Protein AF-A0AAV8QNW0-F1 (afdb_monomer)

Organism: Ensete ventricosum (NCBI:txid4639)

Radius of gyration: 40.49 Å; Cα contacts (8 Å, |Δi|>4): 19; chains: 1; bounding box: 121×34×62 Å

Solvent-accessible surface area (backbone atoms only — not comparable to full-atom values): 6298 Å² total; per-residue (Å²): 140,81,85,91,82,78,82,88,78,91,82,80,89,81,78,88,78,72,90,76,87,75,85,81,76,81,84,86,78,75,76,81,67,75,71,85,67,75,68,52,72,64,58,50,49,51,51,50,50,57,51,47,23,71,71,36,90,87,19,66,91,52,54,71,71,61,35,50,55,53,43,52,55,51,53,51,53,53,51,50,52,54,50,52,52,53,54,51,46,56,74,75,53,123

Foldseek 3Di:
DDDPDDDDDDDDDDDDPDDDPPPPDPDPPDDPVVDPDPDDPVVVVVVVLCVLLVVQVVSPPDDPVVSVVSVVVVVVVVVVVVVVVVVVCVVVPD

InterPro domains:
  IPR044549 Transcription factor IBH1-like, bHLH domain [cd11444] (35-88)
  IPR044660 Transcription factor IBH1-like [PTHR33124] (23-92)

Sequence (94 aa):
MGKAWLEEARWRQGGFHRLNRSTRHGISGMSRRGKGRRPSRAAAVERKVRTLQRLVPGGRGLQPEQLFLRTADYIFLLRLQVHVLRKLSKLYLP

Mean predicted aligned error: 16.64 Å

Structure (mmCIF, N/CA/C/O backbone):
data_AF-A0AAV8QNW0-F1
#
_entry.id   AF-A0AAV8QNW0-F1
#
loop_
_atom_site.group_PDB
_atom_site.id
_atom_site.type_symbol
_atom_site.label_atom_id
_atom_site.label_alt_id
_atom_site.label_comp_id
_atom_site.label_asym_id
_atom_site.label_entity_id
_atom_site.label_seq_id
_atom_site.pdbx_PDB_ins_code
_atom_site.Cartn_x
_atom_site.Cartn_y
_atom_site.Cartn_z
_atom_site.occupancy
_atom_site.B_iso_or_equiv
_atom_site.auth_seq_id
_atom_site.auth_comp_id
_atom_site.auth_asym_id
_atom_site.auth_atom_id
_atom_site.pdbx_PDB_model_num
ATOM 1 N N . MET A 1 1 ? 102.673 6.368 -18.755 1.00 40.50 1 MET A N 1
ATOM 2 C CA . MET A 1 1 ? 103.357 6.722 -20.021 1.00 40.50 1 MET A CA 1
ATOM 3 C C . MET A 1 1 ? 102.984 5.647 -21.033 1.00 40.50 1 MET A C 1
ATOM 5 O O . MET A 1 1 ? 103.193 4.499 -20.708 1.00 40.50 1 MET A O 1
ATOM 9 N N . GLY A 1 2 ? 102.375 5.840 -22.193 1.00 40.16 2 GLY A N 1
ATOM 10 C CA . GLY A 1 2 ? 101.844 6.988 -22.901 1.00 40.16 2 GLY A CA 1
ATOM 11 C C . GLY A 1 2 ? 101.327 6.469 -24.255 1.00 40.16 2 GLY A C 1
ATOM 12 O O . GLY A 1 2 ? 101.982 5.644 -24.873 1.00 40.16 2 GLY A O 1
ATOM 13 N N . LYS A 1 3 ? 100.186 7.015 -24.692 1.00 44.16 3 LYS A N 1
ATOM 14 C CA . LYS A 1 3 ? 99.770 7.212 -26.094 1.00 44.16 3 LYS A CA 1
ATOM 15 C C . LYS A 1 3 ? 99.410 5.968 -26.929 1.00 44.16 3 LYS A C 1
ATOM 17 O O . LYS A 1 3 ? 100.221 5.451 -27.678 1.00 44.16 3 LYS A O 1
ATOM 22 N N . ALA A 1 4 ? 98.119 5.638 -26.928 1.00 41.16 4 ALA A N 1
ATOM 23 C CA . ALA A 1 4 ? 97.423 5.133 -28.112 1.00 41.16 4 ALA A CA 1
ATOM 24 C C . ALA A 1 4 ? 96.287 6.118 -28.428 1.00 41.16 4 ALA A C 1
ATOM 26 O O . ALA A 1 4 ? 95.124 5.897 -28.110 1.00 41.16 4 ALA A O 1
ATOM 27 N N . TRP A 1 5 ? 96.682 7.282 -28.944 1.00 36.66 5 TRP A N 1
ATOM 28 C CA . TRP A 1 5 ? 95.792 8.169 -29.678 1.00 36.66 5 TRP A CA 1
ATOM 29 C C . TRP A 1 5 ? 96.034 7.873 -31.149 1.00 36.66 5 TRP A C 1
ATOM 31 O O . TRP A 1 5 ? 97.091 8.229 -31.663 1.00 36.66 5 TRP A O 1
ATOM 41 N N . LEU A 1 6 ? 95.070 7.241 -31.803 1.00 42.69 6 LEU A N 1
ATOM 42 C CA . LEU A 1 6 ? 94.787 7.519 -33.201 1.00 42.69 6 LEU A CA 1
ATOM 43 C C . LEU A 1 6 ? 93.317 7.201 -33.465 1.00 42.69 6 LEU A C 1
ATOM 45 O O . LEU A 1 6 ? 92.847 6.105 -33.190 1.00 42.69 6 LEU A O 1
ATOM 49 N N . GLU A 1 7 ? 92.660 8.229 -33.984 1.00 43.72 7 GLU A N 1
ATOM 50 C CA . GLU A 1 7 ? 91.331 8.267 -34.586 1.00 43.72 7 GLU A CA 1
ATOM 51 C C . GLU A 1 7 ? 90.126 8.281 -33.628 1.00 43.72 7 GLU A C 1
ATOM 53 O O . GLU A 1 7 ? 89.812 7.326 -32.933 1.00 43.72 7 GLU A O 1
ATOM 58 N N . GLU A 1 8 ? 89.469 9.420 -33.397 1.00 36.84 8 GLU A N 1
ATOM 59 C CA . GLU A 1 8 ? 88.734 10.251 -34.368 1.00 36.84 8 GLU A CA 1
ATOM 60 C C . GLU A 1 8 ? 87.428 9.601 -34.833 1.00 36.84 8 GLU A C 1
ATOM 62 O O . GLU A 1 8 ? 87.378 8.871 -35.807 1.00 36.84 8 GLU A O 1
ATOM 67 N N . ALA A 1 9 ? 86.331 9.957 -34.163 1.00 40.69 9 ALA A N 1
ATOM 68 C CA . ALA A 1 9 ? 85.041 10.138 -34.825 1.00 40.69 9 ALA A CA 1
ATOM 69 C C . ALA A 1 9 ? 84.169 11.075 -33.984 1.00 40.69 9 ALA A C 1
ATOM 71 O O . ALA A 1 9 ? 83.276 10.697 -33.230 1.00 40.69 9 ALA A O 1
ATOM 72 N N . ARG A 1 10 ? 84.511 12.353 -34.128 1.00 42.25 10 ARG A N 1
ATOM 73 C CA . ARG A 1 10 ? 83.613 13.502 -34.230 1.00 42.25 10 ARG A CA 1
ATOM 74 C C . ARG A 1 10 ? 82.131 13.130 -34.439 1.00 42.25 10 ARG A C 1
ATOM 76 O O . ARG A 1 10 ? 81.665 13.047 -35.567 1.00 42.25 10 ARG A O 1
ATOM 83 N N . TRP A 1 11 ? 81.372 13.084 -33.347 1.00 36.75 11 TRP A N 1
ATOM 84 C CA . TRP A 1 11 ? 79.951 13.437 -33.351 1.00 36.75 11 TRP A CA 1
ATOM 85 C C . TRP A 1 11 ? 79.720 14.551 -32.341 1.00 36.75 11 TRP A C 1
ATOM 87 O O . TRP A 1 11 ? 79.635 14.364 -31.130 1.00 36.75 11 TRP A O 1
ATOM 97 N N . ARG A 1 12 ? 79.676 15.759 -32.895 1.00 39.78 12 ARG A N 1
ATOM 98 C CA . ARG A 1 12 ? 79.241 16.981 -32.239 1.00 39.78 12 ARG A CA 1
ATOM 99 C C . ARG A 1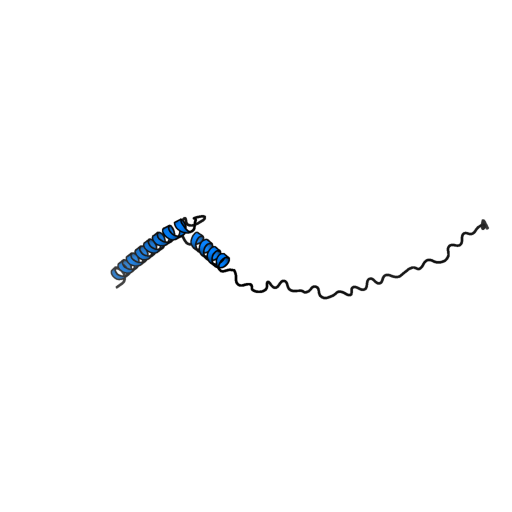 12 ? 77.823 17.240 -32.740 1.00 39.78 12 ARG A C 1
ATOM 101 O O . ARG A 1 12 ? 77.621 17.257 -33.948 1.00 39.78 12 ARG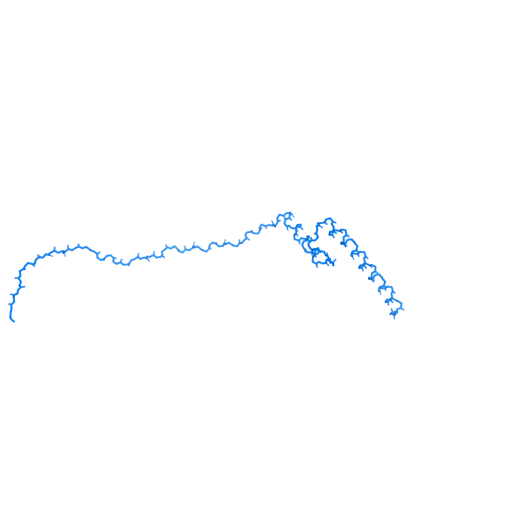 A O 1
ATOM 108 N N . GLN A 1 13 ? 76.948 17.595 -31.802 1.00 43.16 13 GLN A N 1
ATOM 109 C CA . GLN A 1 13 ? 75.676 18.313 -31.976 1.00 43.16 13 GLN A CA 1
ATOM 110 C C . GLN A 1 13 ? 74.411 17.460 -32.135 1.00 43.16 13 GLN A C 1
ATOM 112 O O . GLN A 1 13 ? 74.208 16.768 -33.122 1.00 43.16 13 GLN A O 1
ATOM 117 N N . GLY A 1 14 ? 73.523 17.606 -31.148 1.00 40.50 14 GLY A N 1
ATOM 118 C CA . GLY A 1 14 ? 72.171 17.052 -31.156 1.00 40.50 14 GLY A CA 1
ATOM 119 C C . GLY A 1 14 ? 71.398 17.325 -29.863 1.00 40.50 14 GLY A C 1
ATOM 120 O O . GLY A 1 14 ? 70.926 16.395 -29.233 1.00 40.50 14 GLY A O 1
ATOM 121 N N . GLY A 1 15 ? 71.359 18.595 -29.442 1.00 46.16 15 GLY A N 1
ATOM 122 C CA . GLY A 1 15 ? 70.426 19.227 -28.493 1.00 46.16 15 GLY A CA 1
ATOM 123 C C . GLY A 1 15 ? 69.690 18.382 -27.441 1.00 46.16 15 GLY A C 1
ATOM 124 O O . GLY A 1 15 ? 68.632 17.817 -27.701 1.00 46.16 15 GLY A O 1
ATOM 125 N N . PHE A 1 16 ? 70.140 18.489 -26.188 1.00 40.97 16 PHE A N 1
ATOM 126 C CA . PHE A 1 16 ? 69.311 18.236 -25.008 1.00 40.97 16 PHE A CA 1
ATOM 127 C C . PHE A 1 16 ? 68.206 19.299 -24.897 1.00 40.97 16 PHE A C 1
ATOM 129 O O . PHE A 1 16 ? 68.380 20.340 -24.256 1.00 40.97 16 PHE A O 1
ATOM 136 N N . HIS A 1 17 ? 67.036 19.030 -25.479 1.00 46.06 17 HIS A N 1
ATOM 137 C CA . HIS A 1 17 ? 65.826 19.789 -25.172 1.00 46.06 17 HIS A CA 1
ATOM 138 C C . HIS A 1 17 ? 65.210 19.300 -23.860 1.00 46.06 17 HIS A C 1
ATOM 140 O O . HIS A 1 17 ? 64.357 18.419 -23.794 1.00 46.06 17 HIS A O 1
ATOM 146 N N . ARG A 1 18 ? 65.723 19.932 -22.804 1.00 39.44 18 ARG A N 1
ATOM 147 C CA . ARG A 1 18 ? 65.058 20.327 -21.562 1.00 39.44 18 ARG A CA 1
ATOM 148 C C . ARG A 1 18 ? 63.531 20.138 -21.580 1.00 39.44 18 ARG A C 1
ATOM 150 O O . ARG A 1 18 ? 62.811 20.779 -22.341 1.00 39.44 18 ARG A O 1
ATOM 157 N N . LEU A 1 19 ? 63.078 19.306 -20.645 1.00 51.91 19 LEU A N 1
ATOM 158 C CA . LEU A 1 19 ? 61.708 19.173 -20.157 1.00 51.91 19 LEU A CA 1
ATOM 159 C C . LEU A 1 19 ? 60.997 20.533 -20.072 1.00 51.91 19 LEU A C 1
ATOM 161 O O . LEU A 1 19 ? 61.390 21.397 -19.290 1.00 51.91 19 LEU A O 1
ATOM 165 N N . ASN A 1 20 ? 59.910 20.692 -20.825 1.00 44.22 20 ASN A N 1
ATOM 166 C CA . ASN A 1 20 ? 58.893 21.700 -20.540 1.00 44.22 20 ASN A CA 1
ATOM 167 C C . ASN A 1 20 ? 57.505 21.165 -20.911 1.00 44.22 20 ASN A C 1
ATOM 169 O O . ASN A 1 20 ? 56.886 21.573 -21.891 1.00 44.22 20 ASN A O 1
ATOM 173 N N . ARG A 1 21 ? 57.010 20.207 -20.120 1.00 45.84 21 ARG A N 1
ATOM 174 C CA . ARG A 1 21 ? 55.596 19.815 -20.137 1.00 45.84 21 ARG A CA 1
ATOM 175 C C . ARG A 1 21 ? 54.834 20.796 -19.249 1.00 45.84 21 ARG A C 1
ATOM 177 O O . ARG A 1 21 ? 54.474 20.480 -18.121 1.00 45.84 21 ARG A O 1
ATOM 184 N N . SER A 1 22 ? 54.644 22.014 -19.753 1.00 46.41 22 SER A N 1
ATOM 185 C CA . SER A 1 22 ? 53.776 23.003 -19.121 1.00 46.41 22 SER A CA 1
ATOM 186 C C . SER A 1 22 ? 52.329 22.538 -19.270 1.00 46.41 22 SER A C 1
ATOM 188 O O . SER A 1 22 ? 51.715 22.648 -20.331 1.00 46.41 22 SER A O 1
ATOM 190 N N . THR A 1 23 ? 51.801 21.965 -18.194 1.00 59.50 23 THR A N 1
ATOM 191 C CA . THR A 1 23 ? 50.384 21.679 -17.971 1.00 59.50 23 THR A CA 1
ATOM 192 C C . THR A 1 23 ? 49.595 22.983 -17.932 1.00 59.50 23 THR A C 1
ATOM 194 O O . THR A 1 23 ? 49.236 23.497 -16.876 1.00 59.50 23 THR A O 1
ATOM 197 N N . ARG A 1 24 ? 49.297 23.527 -19.106 1.00 53.03 24 ARG A N 1
ATOM 198 C CA . ARG A 1 24 ? 48.113 24.357 -19.301 1.00 53.03 24 ARG A CA 1
ATOM 199 C C . ARG A 1 24 ? 47.061 23.422 -19.844 1.00 53.03 24 ARG A C 1
ATOM 201 O O . ARG A 1 24 ? 47.254 22.936 -20.943 1.00 53.03 24 ARG A O 1
ATOM 208 N N . HIS A 1 25 ? 46.061 23.112 -19.033 1.00 50.56 25 HIS A N 1
ATOM 209 C CA . HIS A 1 25 ? 44.654 22.842 -19.359 1.00 50.56 25 HIS A CA 1
ATOM 210 C C . HIS A 1 25 ? 43.993 22.553 -18.002 1.00 50.56 25 HIS A C 1
ATOM 212 O O . HIS A 1 25 ? 43.656 21.427 -17.644 1.00 50.56 25 HIS A O 1
ATOM 218 N N . GLY A 1 26 ? 43.908 23.609 -17.189 1.00 52.16 26 GLY A N 1
ATOM 219 C CA . GLY A 1 26 ? 42.894 23.674 -16.151 1.00 52.16 26 GLY A CA 1
ATOM 220 C C . GLY A 1 26 ? 41.521 23.792 -16.812 1.00 52.16 26 GLY A C 1
ATOM 221 O O . GLY A 1 26 ? 41.410 24.222 -17.958 1.00 52.16 26 GLY A O 1
ATOM 222 N N . ILE A 1 27 ? 40.486 23.473 -16.040 1.00 60.97 27 ILE A N 1
ATOM 223 C CA . ILE A 1 27 ? 39.062 23.531 -16.400 1.00 60.97 27 ILE A CA 1
ATOM 224 C C . ILE A 1 27 ? 38.544 22.318 -17.207 1.00 60.97 27 ILE A C 1
ATOM 226 O O . ILE A 1 27 ? 37.940 22.447 -18.262 1.00 60.97 27 ILE A O 1
ATOM 230 N N . SER A 1 28 ? 38.641 21.119 -16.624 1.00 56.69 28 SER A N 1
ATOM 231 C CA . SER A 1 28 ? 37.573 20.110 -16.776 1.00 56.69 28 SER A CA 1
ATOM 232 C C . SER A 1 28 ? 36.839 19.922 -15.446 1.00 56.69 28 SER A C 1
ATOM 234 O O . SER A 1 28 ? 36.624 18.817 -14.956 1.00 56.69 28 SER A O 1
ATOM 236 N N . GLY A 1 29 ? 36.450 21.049 -14.853 1.00 57.41 29 GLY A N 1
ATOM 237 C CA . GLY A 1 29 ? 35.433 21.130 -13.813 1.00 57.41 29 GLY A CA 1
ATOM 238 C C . GLY A 1 29 ? 34.061 21.402 -14.426 1.00 57.41 29 GLY A C 1
ATOM 239 O O . GLY A 1 29 ? 33.368 22.302 -13.971 1.00 57.41 29 GLY A O 1
ATOM 240 N N . MET A 1 30 ? 33.652 20.671 -15.471 1.00 60.94 30 MET A N 1
ATOM 241 C CA . MET A 1 30 ? 32.278 20.753 -15.976 1.00 60.94 30 MET A CA 1
ATOM 242 C C . MET A 1 30 ? 31.429 19.667 -15.317 1.00 60.94 30 MET A C 1
ATOM 244 O O . MET A 1 30 ? 31.232 18.568 -15.830 1.00 60.94 30 MET A O 1
ATOM 248 N N . SER A 1 31 ? 30.953 20.005 -14.121 1.00 59.94 31 SER A N 1
ATOM 249 C CA . SER A 1 31 ? 29.556 19.838 -13.722 1.00 59.94 31 SER A CA 1
ATOM 250 C C . SER A 1 31 ? 28.733 18.896 -14.618 1.00 59.94 31 SER A C 1
ATOM 252 O O . SER A 1 31 ? 28.016 19.328 -15.518 1.00 59.94 31 SER A O 1
ATOM 254 N N . ARG A 1 32 ? 28.723 17.601 -14.289 1.00 58.25 32 ARG A N 1
ATOM 255 C CA . ARG A 1 32 ? 27.523 16.778 -14.498 1.00 58.25 32 ARG A CA 1
ATOM 256 C C . ARG A 1 32 ? 26.632 16.889 -13.266 1.00 58.25 32 ARG A C 1
ATOM 258 O O . ARG A 1 32 ? 26.180 15.896 -12.706 1.00 58.25 32 ARG A O 1
ATOM 265 N N . ARG A 1 33 ? 26.367 18.127 -12.837 1.00 59.06 33 ARG A N 1
ATOM 266 C CA . ARG A 1 33 ? 25.222 18.432 -11.983 1.00 59.06 33 ARG A CA 1
ATOM 267 C C . ARG A 1 33 ? 24.016 18.115 -12.850 1.00 59.06 33 ARG A C 1
ATOM 269 O O . ARG A 1 33 ? 23.694 18.885 -13.751 1.00 59.06 33 ARG A O 1
ATOM 276 N N . GLY A 1 34 ? 23.477 16.908 -12.669 1.00 58.81 34 GLY A N 1
ATOM 277 C CA . GLY A 1 34 ? 22.360 16.369 -13.431 1.00 58.81 34 GLY A CA 1
ATOM 278 C C . GLY A 1 34 ? 21.294 17.441 -13.554 1.00 58.81 34 GLY A C 1
ATOM 279 O O . GLY A 1 34 ? 20.611 17.766 -12.586 1.00 58.81 34 GLY A O 1
ATOM 280 N N . LYS A 1 35 ? 21.238 18.064 -14.733 1.00 57.62 35 LYS A N 1
ATOM 281 C CA . LYS A 1 35 ? 20.305 19.139 -15.034 1.00 57.62 35 LYS A CA 1
ATOM 282 C C . LYS A 1 35 ? 18.929 18.562 -14.765 1.00 57.62 35 LYS A C 1
ATOM 284 O O . LYS A 1 35 ? 18.610 17.527 -15.345 1.00 57.62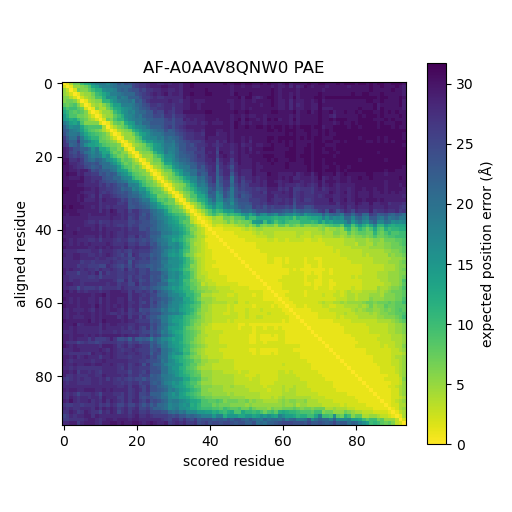 35 LYS A O 1
ATOM 289 N N . GLY A 1 36 ? 18.197 19.175 -13.833 1.00 61.12 36 GLY A N 1
ATOM 290 C CA . GLY A 1 36 ? 16.917 18.717 -13.299 1.00 61.12 36 GLY A CA 1
ATOM 291 C C . GLY A 1 36 ? 15.869 18.501 -14.384 1.00 61.12 36 GLY A C 1
ATOM 292 O O . GLY A 1 36 ? 14.945 19.294 -14.548 1.00 61.12 36 GLY A O 1
ATOM 293 N N . ARG A 1 37 ? 16.007 17.414 -15.140 1.00 67.62 37 ARG A N 1
ATOM 294 C CA . ARG A 1 37 ? 14.984 16.907 -16.031 1.00 67.62 37 ARG A CA 1
ATOM 295 C C . ARG A 1 37 ? 13.941 16.313 -15.112 1.00 67.62 37 ARG A C 1
ATOM 297 O O . ARG A 1 37 ? 14.166 15.272 -14.494 1.00 67.62 37 ARG A O 1
ATOM 304 N N . ARG A 1 38 ? 12.819 17.025 -14.982 1.00 76.25 38 ARG A N 1
ATOM 305 C CA . ARG A 1 38 ? 11.613 16.460 -14.384 1.00 76.25 38 ARG A CA 1
ATOM 306 C C . ARG A 1 38 ? 11.410 15.080 -15.018 1.00 76.25 38 ARG A C 1
ATOM 308 O O . ARG A 1 38 ? 11.475 14.990 -16.248 1.00 76.25 38 ARG A O 1
ATOM 315 N N . PRO A 1 39 ? 11.250 14.015 -14.215 1.00 75.31 39 PRO A N 1
ATOM 316 C CA . PRO A 1 39 ? 11.008 12.694 -14.765 1.00 75.31 39 PRO A CA 1
ATOM 317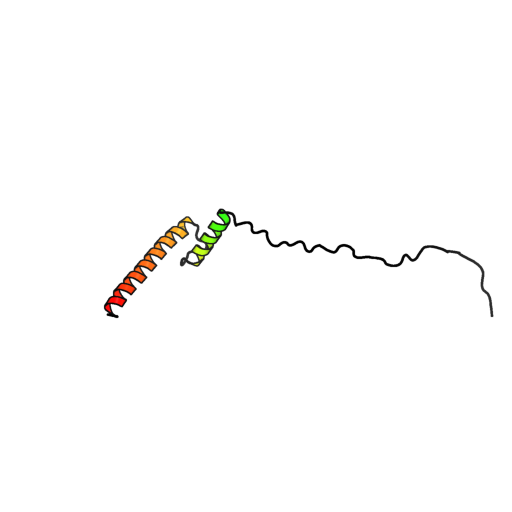 C C . PRO A 1 39 ? 9.818 12.774 -15.718 1.00 75.31 39 PRO A C 1
ATOM 319 O O . PRO A 1 39 ? 8.869 13.528 -15.474 1.00 75.31 39 PRO A O 1
ATOM 322 N N . SER A 1 40 ? 9.881 12.016 -16.812 1.00 89.00 40 SER A N 1
ATOM 323 C CA . SER A 1 40 ? 8.735 11.897 -17.707 1.00 89.00 40 SER A CA 1
ATOM 324 C C . SER A 1 40 ? 7.511 11.452 -16.903 1.00 89.00 40 SER A C 1
ATOM 326 O O . SER A 1 40 ? 7.634 10.793 -15.864 1.00 89.00 40 SER A O 1
ATOM 328 N N . ARG A 1 41 ? 6.312 11.800 -17.381 1.00 90.06 41 ARG A N 1
ATOM 329 C CA . ARG A 1 41 ? 5.065 11.354 -16.742 1.00 90.06 41 ARG A CA 1
ATOM 330 C C . ARG A 1 41 ? 5.057 9.834 -16.539 1.00 90.06 41 ARG A C 1
ATOM 332 O O . ARG A 1 41 ? 4.710 9.387 -15.453 1.00 90.06 41 ARG A O 1
ATOM 339 N N . ALA A 1 42 ? 5.540 9.074 -17.522 1.00 91.00 42 ALA A N 1
ATOM 340 C CA . ALA A 1 42 ? 5.696 7.624 -17.430 1.00 91.00 42 ALA A CA 1
ATOM 341 C C . ALA A 1 42 ? 6.616 7.204 -16.268 1.00 91.00 42 ALA A C 1
ATOM 343 O O . ALA A 1 42 ? 6.193 6.455 -15.393 1.00 91.00 42 ALA A O 1
ATOM 344 N N . ALA A 1 43 ? 7.822 7.776 -16.168 1.00 92.31 43 ALA A N 1
ATOM 345 C CA . ALA A 1 43 ? 8.753 7.461 -15.082 1.00 92.31 43 ALA A CA 1
ATOM 346 C C . ALA A 1 43 ? 8.207 7.849 -13.692 1.00 92.31 43 ALA A C 1
ATOM 348 O O . ALA A 1 43 ? 8.495 7.189 -12.690 1.00 92.31 43 ALA A O 1
ATOM 349 N N . ALA A 1 44 ? 7.411 8.919 -13.606 1.00 93.75 44 ALA A N 1
ATOM 350 C CA . ALA A 1 44 ? 6.734 9.302 -12.370 1.00 93.75 44 ALA A CA 1
ATOM 351 C C . ALA A 1 44 ? 5.623 8.308 -11.988 1.00 93.75 44 ALA A C 1
ATOM 353 O O . ALA A 1 44 ? 5.498 7.961 -10.811 1.00 93.75 44 ALA A O 1
ATOM 354 N N . VAL A 1 45 ? 4.843 7.830 -12.963 1.00 94.50 45 VAL A N 1
ATOM 355 C CA . VAL A 1 45 ? 3.807 6.806 -12.755 1.00 94.50 45 VAL A CA 1
ATOM 356 C C . VAL A 1 45 ? 4.436 5.483 -12.326 1.00 94.50 45 VAL A C 1
ATOM 358 O O . VAL A 1 45 ? 4.020 4.929 -11.313 1.00 94.50 45 VAL A O 1
ATOM 361 N N . GLU A 1 46 ? 5.497 5.025 -12.989 1.00 94.88 46 GLU A N 1
ATOM 362 C CA . GLU A 1 46 ? 6.211 3.803 -12.598 1.00 94.88 46 GLU A CA 1
ATOM 363 C C . GLU A 1 46 ? 6.734 3.867 -11.161 1.00 94.88 46 GLU A C 1
ATOM 365 O O . GLU A 1 46 ? 6.609 2.905 -10.404 1.00 94.88 46 GLU A O 1
ATOM 370 N N . ARG A 1 47 ? 7.285 5.015 -10.742 1.00 95.94 47 ARG A N 1
ATOM 371 C CA . ARG A 1 47 ? 7.705 5.215 -9.348 1.00 95.94 47 ARG A CA 1
ATOM 372 C C . ARG A 1 47 ? 6.532 5.076 -8.383 1.00 95.94 47 ARG A C 1
ATOM 374 O O . ARG A 1 47 ? 6.685 4.421 -7.357 1.00 95.94 47 ARG A O 1
ATOM 381 N N . LYS A 1 48 ? 5.369 5.647 -8.711 1.00 96.12 48 LYS A N 1
ATOM 382 C CA . LYS A 1 48 ? 4.153 5.510 -7.894 1.00 96.12 48 LYS A CA 1
ATOM 383 C C . LYS A 1 48 ? 3.670 4.062 -7.831 1.00 96.12 48 LYS A C 1
ATOM 385 O O . LYS A 1 48 ? 3.355 3.599 -6.740 1.00 96.12 48 LYS A O 1
ATOM 390 N N . VAL A 1 49 ? 3.680 3.338 -8.951 1.00 97.06 49 VAL A N 1
ATOM 391 C CA . VAL A 1 49 ? 3.323 1.911 -9.000 1.00 97.06 49 VAL A CA 1
ATOM 392 C C . VAL A 1 49 ? 4.275 1.093 -8.127 1.00 97.06 49 VAL A C 1
ATOM 394 O O . VAL A 1 49 ? 3.817 0.348 -7.268 1.00 97.06 49 VAL A O 1
ATOM 397 N N . ARG A 1 50 ? 5.594 1.299 -8.237 1.00 97.44 50 ARG A N 1
ATOM 398 C CA . ARG A 1 50 ? 6.586 0.618 -7.381 1.00 97.44 50 ARG A CA 1
ATOM 399 C C . ARG A 1 50 ? 6.393 0.928 -5.899 1.00 97.44 50 ARG A C 1
ATOM 401 O O . ARG A 1 50 ? 6.566 0.048 -5.061 1.00 97.44 50 ARG A O 1
ATOM 408 N N . THR A 1 51 ? 6.054 2.171 -5.563 1.00 97.81 51 THR A N 1
ATOM 409 C CA . THR A 1 51 ? 5.711 2.537 -4.185 1.00 97.81 51 THR A CA 1
ATOM 410 C C . THR A 1 51 ? 4.466 1.786 -3.726 1.00 97.81 51 THR A C 1
ATOM 412 O O . THR A 1 51 ? 4.484 1.186 -2.654 1.00 97.81 51 THR A O 1
ATOM 415 N N . LEU A 1 52 ? 3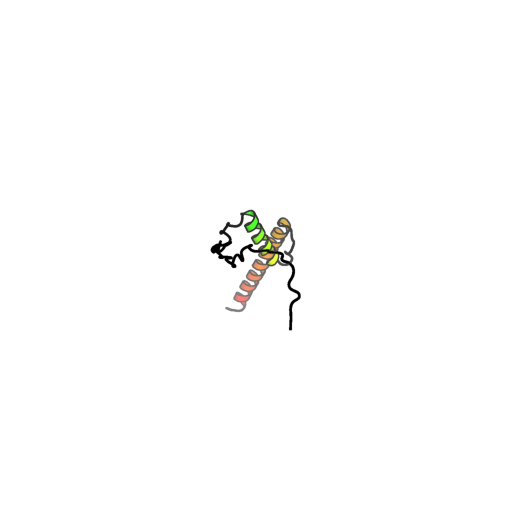.419 1.744 -4.548 1.00 98.06 52 LEU A N 1
ATOM 416 C CA . LEU A 1 52 ? 2.178 1.046 -4.227 1.00 98.06 52 LEU A CA 1
ATOM 417 C C . LEU A 1 52 ? 2.401 -0.462 -4.015 1.00 98.06 52 LEU A C 1
ATOM 419 O O . LEU A 1 52 ? 1.945 -1.007 -3.015 1.00 98.06 52 LEU A O 1
ATOM 423 N N . GLN A 1 53 ? 3.203 -1.107 -4.867 1.00 98.06 53 GLN A N 1
ATOM 424 C CA . GLN A 1 53 ? 3.604 -2.515 -4.726 1.00 98.06 53 GLN A CA 1
ATOM 425 C C . GLN A 1 53 ? 4.308 -2.823 -3.393 1.00 98.06 53 GLN A C 1
ATOM 427 O O . GLN A 1 53 ? 4.246 -3.951 -2.907 1.00 98.06 53 GLN A O 1
ATOM 432 N N . ARG A 1 54 ? 5.009 -1.846 -2.801 1.00 97.88 54 ARG A N 1
ATOM 433 C CA . ARG A 1 54 ? 5.667 -2.002 -1.492 1.00 97.88 54 ARG A CA 1
ATOM 434 C C . ARG A 1 54 ? 4.710 -1.792 -0.321 1.00 97.88 54 ARG A C 1
ATOM 436 O O . ARG A 1 54 ? 4.941 -2.378 0.729 1.00 97.88 54 ARG A O 1
ATOM 443 N N . LEU A 1 55 ? 3.695 -0.946 -0.494 1.00 97.88 55 LEU A N 1
ATOM 444 C CA . LEU A 1 55 ? 2.722 -0.605 0.547 1.00 97.88 55 LEU A CA 1
ATOM 445 C C . LEU A 1 55 ? 1.617 -1.652 0.687 1.00 97.88 55 LEU A C 1
ATOM 447 O O . LEU A 1 55 ? 1.128 -1.883 1.790 1.00 97.88 55 LEU A O 1
ATOM 451 N N . VAL A 1 56 ? 1.203 -2.259 -0.424 1.00 97.50 56 VAL A N 1
ATOM 452 C CA . VAL A 1 56 ? 0.095 -3.216 -0.446 1.00 97.50 56 VAL A CA 1
ATOM 453 C C . VAL A 1 56 ? 0.610 -4.612 -0.077 1.00 97.50 56 VAL A C 1
ATOM 455 O O . VAL A 1 56 ? 1.524 -5.115 -0.739 1.00 97.50 56 VAL A O 1
ATOM 458 N N . PRO A 1 57 ? 0.031 -5.283 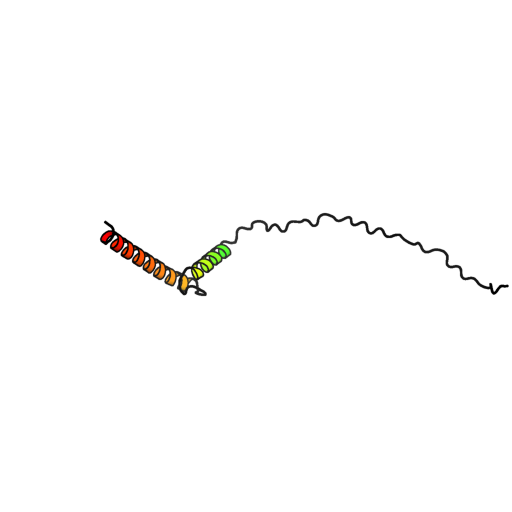0.938 1.00 97.00 57 PRO A N 1
ATOM 459 C CA . PRO A 1 57 ? 0.382 -6.658 1.277 1.00 97.00 57 PRO A CA 1
ATOM 460 C C . PRO A 1 57 ? 0.158 -7.609 0.094 1.00 97.00 57 PRO A C 1
ATOM 462 O O . PRO A 1 57 ? -0.939 -7.690 -0.464 1.00 97.00 57 PRO A O 1
ATOM 465 N N . GLY A 1 58 ? 1.216 -8.328 -0.291 1.00 95.62 58 GLY A N 1
ATOM 466 C CA . GLY A 1 58 ? 1.221 -9.187 -1.482 1.00 95.62 58 GLY A CA 1
ATOM 467 C C . GLY A 1 58 ? 1.306 -8.428 -2.815 1.00 95.62 58 GLY A C 1
ATOM 468 O O . GLY A 1 58 ? 1.157 -9.039 -3.863 1.00 95.62 58 GLY A O 1
ATOM 469 N N . GLY A 1 59 ? 1.550 -7.113 -2.797 1.00 95.19 59 GLY A N 1
ATOM 470 C CA . GLY A 1 59 ? 1.570 -6.265 -3.993 1.00 95.19 59 GLY A CA 1
ATOM 471 C C . GLY A 1 59 ? 2.862 -6.307 -4.816 1.00 95.19 59 GLY A C 1
ATOM 472 O O . GLY A 1 59 ? 2.895 -5.788 -5.930 1.00 95.19 59 GLY A O 1
ATOM 473 N N . ARG A 1 60 ? 3.950 -6.888 -4.297 1.00 96.44 60 ARG A N 1
ATOM 474 C CA . ARG A 1 60 ? 5.253 -6.899 -4.985 1.00 96.44 60 ARG A CA 1
ATOM 475 C C . ARG A 1 60 ? 5.181 -7.711 -6.277 1.00 96.44 60 ARG A C 1
ATOM 477 O O . ARG A 1 60 ? 4.781 -8.864 -6.254 1.00 96.44 60 ARG A O 1
ATOM 484 N N . GLY A 1 61 ? 5.618 -7.113 -7.384 1.00 94.75 61 GLY A N 1
ATOM 485 C CA . GLY A 1 61 ? 5.663 -7.782 -8.688 1.00 94.75 61 GLY A CA 1
ATOM 486 C C . GLY A 1 61 ? 4.309 -7.937 -9.386 1.00 94.75 61 GLY A C 1
ATOM 487 O O . GLY A 1 61 ? 4.285 -8.433 -10.507 1.00 94.75 61 GLY A O 1
ATOM 488 N N . LEU A 1 62 ? 3.202 -7.487 -8.779 1.00 96.38 62 LEU A N 1
ATOM 489 C CA . LEU A 1 62 ? 1.895 -7.507 -9.435 1.00 96.38 62 LEU A CA 1
ATOM 490 C C . LEU A 1 62 ? 1.850 -6.531 -10.612 1.00 96.38 62 LEU A C 1
ATOM 492 O O . LEU A 1 62 ? 2.353 -5.404 -10.515 1.00 96.38 62 LEU A O 1
ATOM 496 N N . GLN A 1 63 ? 1.187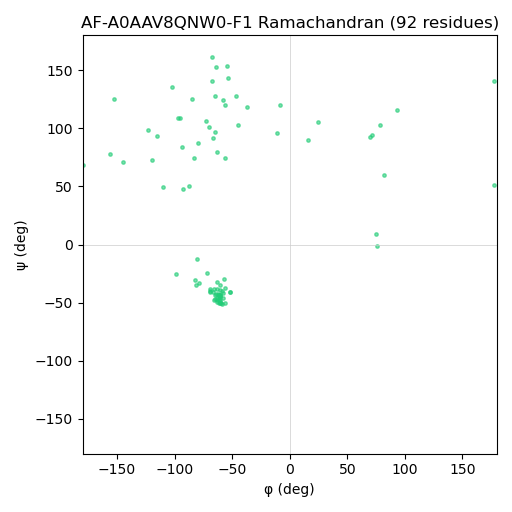 -6.958 -11.688 1.00 96.12 63 GLN A N 1
ATOM 497 C CA . GLN A 1 63 ? 0.832 -6.078 -12.799 1.00 96.12 63 GLN A CA 1
ATOM 498 C C . GLN A 1 63 ? -0.143 -4.986 -12.328 1.00 96.12 63 GLN A C 1
ATOM 500 O O . GLN A 1 63 ? -0.875 -5.211 -11.356 1.00 96.12 63 GLN A O 1
ATOM 505 N N . PRO A 1 64 ? -0.164 -3.803 -12.970 1.00 94.56 64 PRO A N 1
ATOM 506 C CA . PRO A 1 64 ? -0.957 -2.660 -12.515 1.00 94.56 64 PRO A CA 1
ATOM 507 C C . PRO A 1 64 ? -2.436 -2.977 -12.263 1.00 94.56 64 PRO A C 1
ATOM 509 O O . PRO A 1 64 ? -2.981 -2.554 -11.245 1.00 94.56 64 PRO A O 1
ATOM 512 N N . GLU A 1 65 ? -3.070 -3.766 -13.126 1.00 95.56 65 GLU A N 1
ATOM 513 C CA . GLU A 1 65 ? -4.494 -4.110 -13.044 1.00 95.56 65 GLU A CA 1
ATOM 514 C C . GLU A 1 65 ? -4.801 -4.891 -11.757 1.00 95.56 65 GLU A C 1
ATOM 516 O O . GLU A 1 65 ? -5.686 -4.525 -10.980 1.00 95.56 65 GLU A O 1
ATOM 521 N N . GLN A 1 66 ? -4.009 -5.930 -11.484 1.00 97.25 66 GLN A N 1
ATOM 522 C CA . GLN A 1 66 ? -4.132 -6.751 -10.276 1.00 97.25 66 GLN A CA 1
ATOM 523 C C . GLN A 1 66 ? -3.733 -5.971 -9.023 1.00 97.25 66 GLN A C 1
ATOM 525 O O . GLN A 1 66 ? -4.361 -6.106 -7.971 1.00 97.25 66 GLN A O 1
ATOM 530 N N . LEU A 1 67 ? -2.701 -5.130 -9.133 1.00 98.19 67 LEU A N 1
ATOM 531 C CA . LEU A 1 67 ? -2.247 -4.281 -8.043 1.00 98.19 67 LEU A CA 1
ATOM 532 C C . LEU A 1 67 ? -3.349 -3.316 -7.605 1.00 98.19 67 LEU A C 1
ATOM 534 O O . LEU A 1 67 ? -3.558 -3.150 -6.404 1.00 98.19 67 LEU A O 1
ATOM 538 N N . PHE A 1 68 ? -4.058 -2.687 -8.543 1.00 97.44 68 PHE A N 1
ATOM 539 C CA . PHE A 1 68 ? -5.131 -1.751 -8.215 1.00 97.44 68 PHE A CA 1
ATOM 540 C C . PHE A 1 68 ? -6.343 -2.444 -7.599 1.00 97.44 68 PHE A C 1
ATOM 542 O O . PHE A 1 68 ? -6.863 -1.935 -6.606 1.00 97.44 68 PHE A O 1
ATOM 549 N N . LEU A 1 69 ? -6.730 -3.623 -8.095 1.00 97.88 69 LEU A N 1
ATOM 550 C CA . LEU A 1 69 ? -7.789 -4.417 -7.469 1.00 97.8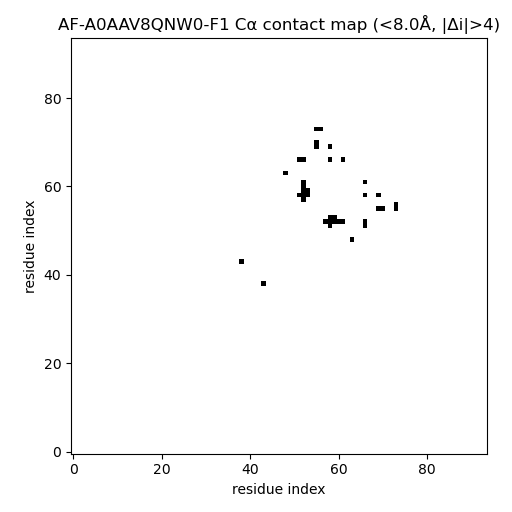8 69 LEU A CA 1
ATOM 551 C C . LEU A 1 69 ? -7.419 -4.775 -6.021 1.00 97.88 69 LEU A C 1
ATOM 553 O O . LEU A 1 69 ? -8.151 -4.450 -5.088 1.00 97.88 69 LEU A O 1
ATOM 557 N N . ARG A 1 70 ? -6.211 -5.313 -5.813 1.00 97.75 70 ARG A N 1
ATOM 558 C CA . ARG A 1 70 ? -5.704 -5.648 -4.474 1.00 97.75 70 ARG A CA 1
ATOM 559 C C . ARG A 1 70 ? -5.607 -4.425 -3.559 1.00 97.75 70 ARG A C 1
ATOM 561 O O . ARG A 1 70 ? -5.825 -4.524 -2.352 1.00 97.75 70 ARG A O 1
ATOM 568 N N . THR A 1 71 ? -5.270 -3.269 -4.126 1.00 98.31 71 THR A N 1
ATOM 569 C CA . THR A 1 71 ? -5.230 -1.992 -3.404 1.00 98.31 71 THR A CA 1
ATOM 570 C C . THR A 1 71 ? -6.622 -1.584 -2.930 1.00 98.31 71 THR A C 1
ATOM 572 O O . THR A 1 71 ? -6.755 -1.137 -1.792 1.00 98.31 71 THR A O 1
ATOM 575 N N . ALA A 1 72 ? -7.649 -1.734 -3.771 1.00 98.19 72 ALA A N 1
ATOM 576 C CA . ALA A 1 72 ? -9.025 -1.410 -3.410 1.00 98.19 72 ALA A CA 1
ATOM 577 C C . ALA A 1 72 ? -9.497 -2.259 -2.221 1.00 98.19 72 ALA A C 1
ATOM 579 O O . ALA A 1 72 ? -9.965 -1.700 -1.224 1.00 98.19 72 ALA A O 1
ATOM 580 N N . ASP A 1 73 ? -9.258 -3.572 -2.277 1.00 97.94 73 ASP A N 1
ATOM 581 C CA . ASP A 1 73 ? -9.559 -4.493 -1.176 1.00 97.94 73 ASP A CA 1
ATOM 582 C C . ASP A 1 73 ? -8.835 -4.080 0.108 1.00 97.94 73 ASP A C 1
ATOM 584 O O . ASP A 1 73 ? -9.427 -4.005 1.187 1.00 97.94 73 ASP A O 1
ATOM 588 N N . TYR A 1 74 ? -7.544 -3.758 0.003 1.00 98.31 74 TYR A N 1
ATOM 589 C CA . TYR A 1 74 ? -6.746 -3.397 1.167 1.00 98.31 74 TYR A CA 1
ATOM 590 C C . TYR A 1 74 ? -7.201 -2.078 1.809 1.00 98.31 74 TYR A C 1
ATOM 592 O O . TYR A 1 74 ? -7.308 -1.992 3.034 1.00 98.31 74 TYR A O 1
ATOM 600 N N . ILE A 1 75 ? -7.541 -1.064 1.005 1.00 98.56 75 ILE A N 1
ATOM 601 C CA . ILE A 1 75 ? -8.120 0.192 1.507 1.00 98.56 75 ILE A CA 1
ATOM 602 C C . ILE A 1 75 ? -9.444 -0.078 2.225 1.00 98.56 75 ILE A C 1
ATOM 604 O O . ILE A 1 75 ? -9.686 0.494 3.291 1.00 98.56 75 ILE A O 1
ATOM 608 N N . PHE A 1 76 ? -10.298 -0.932 1.658 1.00 98.44 76 PHE A N 1
ATOM 609 C CA . PHE A 1 76 ? -11.572 -1.295 2.271 1.00 98.44 76 PHE A CA 1
ATOM 610 C C . PHE A 1 76 ? -11.372 -1.959 3.640 1.00 98.44 76 PHE A C 1
ATOM 612 O O . PHE A 1 76 ? -11.951 -1.503 4.629 1.00 98.44 76 PHE A O 1
ATOM 619 N N . LEU A 1 77 ? -10.487 -2.956 3.726 1.00 98.31 77 LEU A N 1
ATOM 620 C CA . LEU A 1 77 ? -10.181 -3.656 4.976 1.00 98.31 77 LEU A CA 1
ATOM 621 C C . LEU A 1 77 ? -9.629 -2.713 6.052 1.00 98.31 77 LEU A C 1
ATOM 623 O O . LEU A 1 77 ? -10.103 -2.738 7.188 1.00 98.31 77 LEU A O 1
ATOM 627 N N . LEU A 1 78 ? -8.685 -1.834 5.700 1.00 98.56 78 LEU A N 1
ATOM 628 C CA . LEU A 1 78 ? -8.136 -0.852 6.641 1.00 98.56 78 LEU A CA 1
ATOM 629 C C . LEU A 1 78 ? -9.211 0.114 7.153 1.00 98.56 78 LEU A C 1
ATOM 631 O O . LEU A 1 78 ? -9.270 0.412 8.347 1.00 98.56 78 LEU A O 1
ATOM 635 N N . ARG A 1 79 ? -10.088 0.599 6.265 1.00 98.56 79 ARG A N 1
ATOM 636 C CA . ARG A 1 79 ? -11.201 1.479 6.654 1.00 98.56 79 ARG A CA 1
ATOM 637 C C . ARG A 1 79 ? -12.151 0.780 7.618 1.00 98.56 79 ARG A C 1
ATOM 639 O O . ARG A 1 79 ? -12.547 1.396 8.606 1.00 98.56 79 ARG A O 1
ATOM 646 N N . LEU A 1 80 ? -12.482 -0.482 7.355 1.00 98.62 80 LEU A N 1
ATOM 647 C CA . LEU A 1 80 ? -13.339 -1.280 8.226 1.00 98.62 80 LEU A CA 1
ATOM 648 C C . LEU A 1 80 ? -12.699 -1.486 9.605 1.00 98.62 80 LEU A C 1
ATOM 650 O O . LEU A 1 80 ? -13.345 -1.220 10.616 1.00 98.62 80 LEU A O 1
ATOM 654 N N . GLN A 1 81 ? -11.422 -1.874 9.656 1.00 98.25 81 GLN A N 1
ATOM 655 C CA . GLN A 1 81 ? -10.681 -2.051 10.911 1.00 98.25 81 GLN A CA 1
ATOM 656 C C . GLN A 1 81 ? -10.685 -0.773 11.755 1.00 98.25 81 GLN A C 1
ATOM 658 O O . GLN A 1 81 ? -11.063 -0.797 12.926 1.00 98.25 81 GLN A O 1
ATOM 663 N N . VAL A 1 82 ? -10.337 0.366 11.151 1.00 98.25 82 VAL A N 1
ATOM 664 C CA . VAL A 1 82 ? -10.348 1.663 11.843 1.00 98.25 82 VAL A CA 1
ATOM 665 C C . VAL A 1 82 ? -11.761 2.044 12.287 1.00 98.25 82 VAL A C 1
ATOM 667 O O . VAL A 1 82 ? -11.931 2.593 13.375 1.00 98.25 82 VAL A O 1
ATOM 670 N N . HIS A 1 83 ? -12.785 1.760 11.478 1.00 98.06 83 HIS A N 1
ATOM 671 C CA . HIS A 1 83 ? -14.173 2.031 11.843 1.00 98.06 83 HIS A CA 1
ATOM 672 C C . HIS A 1 83 ? -14.592 1.244 13.089 1.00 98.06 83 HIS A C 1
ATOM 674 O O . HIS A 1 83 ? -15.093 1.841 14.042 1.00 98.06 83 HIS A O 1
ATOM 680 N N . VAL A 1 84 ? -14.343 -0.067 13.103 1.00 97.69 84 VAL A N 1
ATOM 681 C CA . VAL A 1 84 ? -14.659 -0.944 14.238 1.00 97.69 84 VAL A CA 1
ATOM 682 C C . VAL A 1 84 ? -13.908 -0.494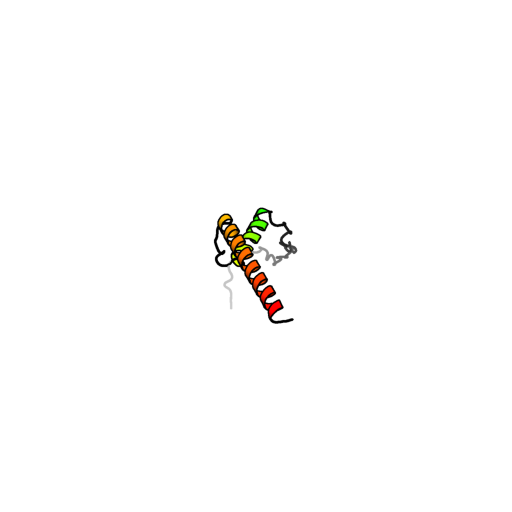 15.487 1.00 97.69 84 VAL A C 1
ATOM 684 O O . VAL A 1 84 ? -14.537 -0.248 16.513 1.00 97.69 84 VAL A O 1
ATOM 687 N N . LEU A 1 85 ? -12.590 -0.286 15.396 1.00 97.38 85 LEU A N 1
ATOM 688 C CA . LEU A 1 85 ? -11.776 0.150 16.535 1.00 97.38 85 LEU A CA 1
ATOM 689 C C . LEU A 1 85 ? -12.252 1.488 17.111 1.00 97.38 85 LEU A C 1
ATOM 691 O O . LEU A 1 85 ? -12.321 1.644 18.325 1.00 97.38 85 LEU A O 1
ATOM 695 N N . ARG A 1 86 ? -12.649 2.442 16.262 1.00 96.69 86 ARG A N 1
ATOM 696 C CA . ARG A 1 86 ? -13.221 3.718 16.720 1.00 96.69 86 ARG A CA 1
ATOM 697 C C . ARG A 1 86 ? -14.563 3.542 17.419 1.00 96.69 86 ARG A C 1
ATOM 699 O O . ARG A 1 86 ? -14.830 4.256 18.381 1.00 96.69 86 ARG A O 1
ATOM 706 N N . LYS A 1 87 ? -15.421 2.640 16.936 1.00 96.50 87 LYS A N 1
ATOM 707 C CA . LYS A 1 87 ? -16.706 2.345 17.587 1.00 96.50 87 LYS A CA 1
ATOM 708 C C . LYS A 1 87 ? -16.483 1.701 18.948 1.00 96.50 87 LYS A C 1
ATOM 710 O O . LYS A 1 87 ? -17.040 2.191 19.919 1.00 96.50 87 LYS A O 1
ATOM 715 N N . LEU A 1 88 ? -15.612 0.698 19.028 1.00 95.88 88 LEU A N 1
ATOM 716 C CA . LEU A 1 88 ? -15.253 0.054 20.291 1.00 95.88 88 LEU A CA 1
ATOM 717 C C . LEU A 1 88 ? -14.602 1.045 21.261 1.00 95.88 88 LEU A C 1
ATOM 719 O O . LEU A 1 88 ? -15.019 1.128 22.407 1.00 95.88 88 LEU A O 1
ATOM 723 N N . SER A 1 89 ? -13.660 1.873 20.805 1.00 96.12 89 SER A N 1
ATOM 724 C CA . SER A 1 89 ? -13.031 2.891 21.655 1.00 96.12 89 SER A CA 1
ATOM 725 C C . SER A 1 89 ? -14.046 3.840 22.289 1.00 96.12 89 SER A C 1
ATOM 727 O O . SER A 1 89 ? -13.857 4.201 23.439 1.00 96.12 89 SER A O 1
ATOM 729 N N . LYS A 1 90 ? -15.116 4.219 21.580 1.00 92.81 90 LYS A N 1
ATOM 730 C CA . LYS A 1 90 ? -16.193 5.054 22.141 1.00 92.81 90 LYS A CA 1
ATOM 731 C C . LYS A 1 90 ? -17.080 4.317 23.143 1.00 92.81 90 LYS A C 1
ATOM 733 O O . LYS A 1 90 ? -17.740 4.960 23.943 1.00 92.81 90 LYS A O 1
ATOM 738 N N . LEU A 1 91 ? -17.152 2.990 23.055 1.00 91.38 91 LEU A N 1
ATOM 739 C CA . LEU A 1 91 ? -17.892 2.174 24.017 1.00 91.38 91 LEU A CA 1
ATOM 740 C C . LEU A 1 91 ? -17.094 1.967 25.311 1.00 91.38 91 LEU A C 1
ATOM 742 O O . LEU A 1 91 ? -17.696 1.876 26.373 1.00 91.38 91 LEU A O 1
ATOM 746 N N . TYR A 1 92 ? -15.762 1.886 25.223 1.00 84.88 92 TYR A N 1
ATOM 747 C CA . TYR A 1 92 ? -14.889 1.593 26.368 1.00 84.88 92 TYR A CA 1
ATOM 748 C C . TYR A 1 92 ? -14.233 2.826 27.007 1.00 84.88 92 TYR A C 1
ATOM 750 O O . TYR A 1 92 ? -13.886 2.769 28.183 1.00 84.88 92 TYR A O 1
ATOM 758 N N . LEU A 1 93 ? -14.047 3.921 26.264 1.00 74.00 93 LEU A N 1
ATOM 759 C CA . LEU A 1 93 ? -13.571 5.205 26.783 1.00 74.00 93 LEU A CA 1
ATOM 760 C C . LEU A 1 93 ? -14.692 6.246 26.606 1.00 74.00 93 LEU A C 1
ATOM 762 O O . LEU A 1 93 ? -14.810 6.787 25.500 1.00 74.00 93 LEU A O 1
ATOM 766 N N . PRO A 1 94 ? -15.543 6.463 27.630 1.00 61.59 94 PRO A N 1
ATOM 767 C CA . PRO A 1 94 ? -16.550 7.523 27.611 1.00 61.59 94 PRO A CA 1
ATOM 768 C C . PRO A 1 94 ? -15.923 8.923 27.577 1.00 61.59 94 PRO A C 1
ATOM 770 O O . PRO A 1 94 ? -14.836 9.111 28.172 1.00 61.59 94 PRO A O 1
#

pLDDT: mean 76.47, std 23.62, range [36.66, 98.62]

Secondary structure (DSSP, 8-state):
-------------------------------------PPPHHHHHHHHHHHHHHHSTT-TT--HHHHHHHHHHHHHHHHHHHHHHHHHHHHH--